Protein AF-A0A959FET0-F1 (afdb_monomer)

Structure (mmCIF, N/CA/C/O backbone):
data_AF-A0A959FET0-F1
#
_entry.id   AF-A0A959FET0-F1
#
loop_
_atom_site.group_PDB
_atom_site.id
_atom_site.type_symbol
_atom_site.label_atom_id
_atom_site.label_alt_id
_atom_site.label_comp_id
_atom_site.label_asym_id
_atom_site.label_entity_id
_atom_site.label_seq_id
_atom_site.pdbx_PDB_ins_code
_atom_site.Cartn_x
_atom_site.Cartn_y
_atom_site.Cartn_z
_atom_site.occupancy
_atom_site.B_iso_or_equiv
_atom_site.auth_seq_id
_atom_site.auth_comp_id
_atom_site.auth_asym_id
_atom_site.auth_atom_id
_atom_site.pdbx_PDB_model_num
ATOM 1 N N . MET A 1 1 ? 7.894 -8.641 -2.025 1.00 94.38 1 MET A N 1
ATOM 2 C CA . MET A 1 1 ? 7.041 -9.633 -2.735 1.00 94.38 1 MET A CA 1
ATOM 3 C C . MET A 1 1 ? 6.932 -9.256 -4.213 1.00 94.38 1 MET A C 1
ATOM 5 O O . MET A 1 1 ? 7.231 -8.110 -4.541 1.00 94.38 1 MET A O 1
ATOM 9 N N . ASP A 1 2 ? 6.578 -10.193 -5.100 1.00 96.62 2 ASP A N 1
ATOM 10 C CA . ASP A 1 2 ? 6.260 -9.880 -6.504 1.00 96.62 2 ASP A CA 1
ATOM 11 C C . ASP A 1 2 ? 4.831 -9.317 -6.649 1.00 96.62 2 ASP A C 1
ATOM 13 O O . ASP A 1 2 ? 4.124 -9.135 -5.655 1.00 96.62 2 ASP A O 1
ATOM 17 N N . TYR A 1 3 ? 4.408 -8.993 -7.875 1.00 96.19 3 TYR A N 1
ATOM 18 C CA . TYR A 1 3 ? 3.097 -8.381 -8.109 1.00 96.19 3 TYR A CA 1
ATOM 19 C C . TYR A 1 3 ? 1.914 -9.294 -7.791 1.00 96.19 3 TYR A C 1
ATOM 21 O O . TYR A 1 3 ? 0.937 -8.819 -7.215 1.00 96.19 3 TYR A O 1
ATOM 29 N N . GLU A 1 4 ? 1.990 -10.583 -8.118 1.00 96.38 4 GLU A N 1
ATOM 30 C CA . GLU A 1 4 ? 0.885 -11.509 -7.851 1.00 96.38 4 GLU A CA 1
ATOM 31 C C . GLU A 1 4 ? 0.723 -11.737 -6.347 1.00 96.38 4 GLU A C 1
ATOM 33 O O . GLU A 1 4 ? -0.391 -11.689 -5.824 1.00 96.38 4 GLU A O 1
ATOM 38 N N . ASN A 1 5 ? 1.832 -11.882 -5.621 1.00 97.25 5 ASN A N 1
ATOM 39 C CA . ASN A 1 5 ? 1.802 -11.990 -4.170 1.00 97.25 5 ASN A CA 1
ATOM 40 C C . ASN A 1 5 ? 1.363 -10.682 -3.495 1.00 97.25 5 ASN A C 1
ATOM 42 O O . ASN A 1 5 ? 0.569 -10.731 -2.558 1.00 97.25 5 ASN A O 1
ATOM 46 N N . ALA A 1 6 ? 1.789 -9.514 -3.992 1.00 97.12 6 ALA A N 1
ATOM 47 C CA . ALA A 1 6 ? 1.311 -8.222 -3.489 1.00 97.12 6 ALA A CA 1
ATOM 48 C C . ALA A 1 6 ? -0.181 -8.011 -3.725 1.00 97.12 6 ALA A C 1
ATOM 50 O O . ALA A 1 6 ? -0.880 -7.479 -2.865 1.00 97.12 6 ALA A O 1
ATOM 51 N N . LYS A 1 7 ? -0.683 -8.449 -4.877 1.00 96.88 7 LYS A N 1
ATOM 52 C CA . LYS A 1 7 ? -2.103 -8.389 -5.197 1.00 96.88 7 LYS A CA 1
ATOM 53 C C . LYS A 1 7 ? -2.918 -9.305 -4.284 1.00 96.88 7 LYS A C 1
ATOM 55 O O . LYS A 1 7 ? -3.902 -8.840 -3.722 1.00 96.88 7 LYS A O 1
ATOM 60 N N . ARG A 1 8 ? -2.480 -10.549 -4.069 1.00 97.62 8 ARG A N 1
ATOM 61 C CA . ARG A 1 8 ? -3.113 -11.466 -3.105 1.00 97.62 8 ARG A CA 1
ATOM 62 C C . ARG A 1 8 ? -3.109 -10.889 -1.691 1.00 97.62 8 ARG A C 1
ATOM 64 O O . ARG A 1 8 ? -4.144 -10.873 -1.041 1.00 97.62 8 ARG A O 1
ATOM 71 N N . PHE A 1 9 ? -1.973 -10.344 -1.250 1.00 97.25 9 PHE A N 1
ATOM 72 C CA . PHE A 1 9 ? -1.867 -9.699 0.058 1.00 97.25 9 PHE A CA 1
ATOM 73 C C . PHE A 1 9 ? -2.821 -8.506 0.179 1.00 97.25 9 PHE A C 1
ATOM 75 O O . PHE A 1 9 ? -3.486 -8.353 1.192 1.00 97.25 9 PHE A O 1
ATOM 82 N N . LYS A 1 10 ? -2.963 -7.684 -0.867 1.00 97.56 10 LYS A N 1
ATOM 83 C CA . LYS A 1 10 ? -3.983 -6.627 -0.901 1.00 97.56 10 LYS A CA 1
ATOM 84 C C . LYS A 1 10 ? -5.396 -7.203 -0.754 1.00 97.56 10 LYS A C 1
ATOM 86 O O . LYS A 1 10 ? -6.160 -6.695 0.059 1.00 97.56 10 LYS A O 1
ATOM 91 N N . GLU A 1 11 ? -5.748 -8.203 -1.558 1.00 97.31 11 GLU A N 1
ATOM 92 C CA . GLU A 1 11 ? -7.100 -8.779 -1.619 1.00 97.31 11 GLU A CA 1
ATOM 93 C C . GLU A 1 11 ? -7.520 -9.407 -0.283 1.00 97.31 11 GLU A C 1
ATOM 95 O O . GLU A 1 11 ? -8.643 -9.188 0.171 1.00 97.31 11 GLU A O 1
ATOM 100 N N . ASP A 1 12 ? -6.605 -10.109 0.390 1.00 97.69 12 ASP A N 1
ATOM 101 C CA . ASP A 1 12 ? -6.876 -10.758 1.677 1.00 97.69 12 ASP A CA 1
ATOM 102 C C . ASP A 1 12 ? -7.236 -9.755 2.784 1.00 97.69 12 ASP A C 1
ATOM 104 O O . ASP A 1 12 ? -7.989 -10.098 3.693 1.00 97.69 12 ASP A O 1
ATOM 108 N N . PHE A 1 13 ? -6.752 -8.512 2.690 1.00 97.69 13 PHE A N 1
ATOM 109 C CA . PHE A 1 13 ? -6.981 -7.453 3.680 1.00 97.69 13 PHE A CA 1
ATOM 110 C C . PHE A 1 13 ? -7.844 -6.296 3.159 1.00 97.69 13 PHE A C 1
ATOM 112 O O . PHE A 1 13 ? -7.982 -5.270 3.826 1.00 97.69 13 PHE A O 1
ATOM 119 N N . GLU A 1 14 ? -8.477 -6.448 1.994 1.00 96.88 14 GLU A N 1
ATOM 120 C CA . GLU A 1 14 ? -9.320 -5.408 1.386 1.00 96.88 14 GLU A CA 1
ATOM 121 C C . GLU A 1 14 ? -10.567 -5.091 2.231 1.00 96.88 14 GLU A C 1
ATOM 123 O O . GLU A 1 14 ? -11.125 -4.000 2.139 1.00 96.88 14 GLU A O 1
ATOM 128 N N . TYR A 1 15 ? -10.953 -6.001 3.132 1.00 97.06 15 TYR A N 1
ATOM 129 C CA . TYR A 1 15 ? -12.023 -5.784 4.109 1.00 97.06 15 TYR A CA 1
ATOM 130 C C . TYR A 1 15 ? -11.734 -4.658 5.118 1.00 97.06 15 TYR A C 1
ATOM 132 O O . TYR A 1 15 ? -12.663 -4.224 5.791 1.00 97.06 15 TYR A O 1
ATOM 140 N N . LEU A 1 16 ? -10.483 -4.190 5.231 1.00 97.19 16 LEU A N 1
ATOM 141 C CA . LEU A 1 16 ? -10.098 -3.065 6.096 1.00 97.19 16 LEU A CA 1
ATOM 142 C C . LEU A 1 16 ? -10.503 -1.699 5.530 1.00 97.19 16 LEU A C 1
ATOM 144 O O . LEU A 1 16 ? -10.411 -0.691 6.228 1.00 97.19 16 LEU A O 1
ATOM 148 N N . VAL A 1 17 ? -10.907 -1.622 4.259 1.00 97.38 17 VAL A N 1
ATOM 149 C CA . VAL A 1 17 ? -11.384 -0.364 3.675 1.00 97.38 17 VAL A CA 1
ATOM 150 C C . VAL A 1 17 ? -12.645 0.094 4.413 1.00 97.38 17 VAL A C 1
ATOM 152 O O . VAL A 1 17 ? -13.632 -0.634 4.502 1.00 97.38 17 VAL A O 1
ATOM 155 N N . GLY A 1 18 ? -12.611 1.325 4.920 1.00 96.50 18 GLY A N 1
ATOM 156 C CA . GLY A 1 18 ? -13.638 1.912 5.779 1.00 96.50 18 GLY A CA 1
ATOM 157 C C . GLY A 1 18 ? -13.298 1.892 7.273 1.00 96.50 18 GLY A C 1
ATOM 158 O O . GLY A 1 18 ? -13.931 2.635 8.025 1.00 96.50 18 GLY A O 1
ATOM 159 N N . ASP A 1 19 ? -12.294 1.121 7.700 1.00 96.12 19 ASP A N 1
ATOM 160 C CA . ASP A 1 19 ? -11.837 1.115 9.091 1.00 96.12 19 ASP A CA 1
ATOM 161 C C . ASP A 1 19 ? -11.003 2.362 9.424 1.00 96.12 19 ASP A C 1
ATOM 163 O O . ASP A 1 19 ? -10.388 3.002 8.563 1.00 96.12 19 ASP A O 1
ATOM 167 N N . GLU A 1 20 ? -10.962 2.704 10.713 1.00 94.38 20 GLU A N 1
ATOM 168 C CA . GLU A 1 20 ? -10.167 3.816 11.225 1.00 94.38 20 GLU A CA 1
ATOM 169 C C . GLU A 1 20 ? -8.759 3.354 11.625 1.00 94.38 20 GLU A C 1
ATOM 171 O O . GLU A 1 20 ? -8.577 2.429 12.418 1.00 94.38 20 GLU A O 1
ATOM 176 N N . TYR A 1 21 ? -7.744 4.071 11.147 1.00 94.06 21 TYR A N 1
ATOM 177 C CA . TYR A 1 21 ? -6.359 3.919 11.569 1.00 94.06 21 TYR A CA 1
ATOM 178 C C . TYR A 1 21 ? -5.778 5.283 11.945 1.00 94.06 21 TYR A C 1
ATOM 180 O O . TYR A 1 21 ? -5.641 6.180 11.115 1.00 94.06 21 TYR A O 1
ATOM 188 N N . LYS A 1 22 ? -5.411 5.443 13.226 1.00 91.56 22 LYS A N 1
ATOM 189 C CA . LYS A 1 22 ? -4.829 6.682 13.783 1.00 91.56 22 LYS A CA 1
ATOM 190 C C . LYS A 1 22 ? -5.668 7.947 13.511 1.00 91.56 22 LYS A C 1
ATOM 192 O O . LYS A 1 22 ? -5.103 9.015 13.279 1.00 91.56 22 LYS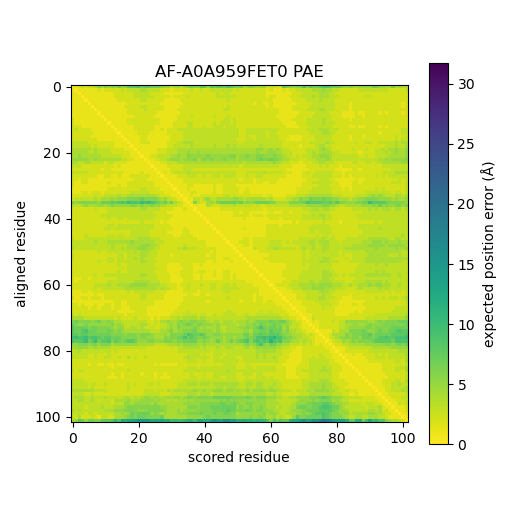 A O 1
ATOM 197 N N . GLY A 1 23 ? -6.998 7.849 13.572 1.00 92.31 23 GLY A N 1
ATOM 198 C CA . GLY A 1 23 ? -7.894 8.990 13.356 1.00 92.31 23 GLY A CA 1
ATOM 199 C C . GLY A 1 23 ? -8.141 9.354 11.889 1.00 92.31 23 GLY A C 1
ATOM 200 O O . GLY A 1 23 ? -8.708 10.415 11.632 1.00 92.31 23 GLY A O 1
ATOM 201 N N . ALA A 1 24 ? -7.709 8.516 10.944 1.00 94.50 24 ALA A N 1
ATOM 202 C CA . ALA A 1 24 ? -7.994 8.645 9.518 1.00 94.50 24 ALA A CA 1
ATOM 203 C C . ALA A 1 24 ? -8.670 7.371 8.996 1.00 94.50 24 ALA A C 1
ATOM 205 O O . ALA A 1 24 ? -8.460 6.289 9.549 1.00 94.50 24 ALA A O 1
ATOM 206 N N . ILE A 1 25 ? -9.469 7.495 7.939 1.00 96.31 25 ILE A N 1
ATOM 207 C CA . ILE A 1 25 ? -10.169 6.353 7.344 1.00 96.31 25 ILE A CA 1
ATOM 208 C C . ILE A 1 25 ? -9.283 5.715 6.282 1.00 96.31 25 ILE A C 1
ATOM 210 O O . ILE A 1 25 ? -8.736 6.414 5.429 1.00 96.31 25 ILE A O 1
ATOM 214 N N . ILE A 1 26 ? -9.158 4.389 6.321 1.00 97.44 26 ILE A N 1
ATOM 215 C CA . ILE A 1 26 ? -8.547 3.613 5.241 1.00 97.44 26 ILE A CA 1
ATOM 216 C C . ILE A 1 26 ? -9.495 3.663 4.041 1.00 97.44 26 ILE A C 1
ATOM 218 O O . ILE A 1 26 ? -10.553 3.040 4.058 1.00 97.44 26 ILE A O 1
ATOM 222 N N . GLU A 1 27 ? -9.137 4.410 2.999 1.00 96.12 27 GLU A N 1
ATOM 223 C CA . GLU A 1 27 ? -9.977 4.553 1.800 1.00 96.12 27 GLU A CA 1
ATOM 224 C C . GLU A 1 27 ? -9.598 3.553 0.700 1.00 96.12 27 GLU A C 1
ATOM 226 O O . GLU A 1 27 ? -10.431 3.214 -0.137 1.00 96.12 27 GLU A O 1
ATOM 231 N N . GLU A 1 28 ? -8.353 3.069 0.683 1.00 96.25 28 GLU A N 1
ATOM 232 C CA . GLU A 1 28 ? -7.869 2.144 -0.345 1.00 96.25 28 GLU A CA 1
ATOM 233 C C . GLU A 1 28 ? -6.626 1.382 0.138 1.00 96.25 28 GLU A C 1
ATOM 235 O O . GLU A 1 28 ? -5.832 1.911 0.912 1.00 96.25 28 GLU A O 1
ATOM 240 N N . LEU A 1 29 ? -6.422 0.155 -0.345 1.00 97.94 29 LEU A N 1
ATOM 241 C CA . LEU A 1 29 ? -5.137 -0.546 -0.257 1.00 97.94 29 LEU A CA 1
ATOM 242 C C . LEU A 1 29 ? -4.486 -0.535 -1.641 1.00 97.94 29 LEU A C 1
ATOM 244 O O . LEU A 1 29 ? -5.123 -0.902 -2.628 1.00 97.94 29 LEU A O 1
ATOM 248 N N . ILE A 1 30 ? -3.211 -0.165 -1.722 1.00 97.44 30 ILE A N 1
ATOM 249 C CA . ILE A 1 30 ? -2.480 -0.031 -2.983 1.00 97.44 30 ILE A CA 1
ATOM 250 C C . ILE A 1 30 ? -1.187 -0.840 -2.977 1.00 97.44 30 ILE A C 1
ATOM 252 O O . ILE A 1 30 ? -0.497 -0.947 -1.964 1.00 97.44 30 ILE A O 1
ATOM 256 N N . VAL A 1 31 ? -0.844 -1.393 -4.140 1.00 97.94 31 VAL A N 1
ATOM 257 C CA . VAL A 1 31 ? 0.452 -2.038 -4.367 1.00 97.94 31 VAL A CA 1
ATOM 258 C C . VAL A 1 31 ? 1.455 -0.975 -4.794 1.00 97.94 31 VAL A C 1
ATOM 260 O O . VAL A 1 31 ? 1.201 -0.234 -5.745 1.00 97.94 31 VAL A O 1
ATOM 263 N N . VAL A 1 32 ? 2.599 -0.918 -4.115 1.00 97.62 32 VAL A N 1
ATOM 264 C CA . VAL A 1 32 ? 3.644 0.090 -4.341 1.00 97.62 32 VAL A CA 1
ATOM 265 C C . VAL A 1 32 ? 5.034 -0.551 -4.366 1.00 97.62 32 VAL A C 1
ATOM 267 O O . VAL A 1 32 ? 5.220 -1.634 -3.805 1.00 97.62 32 VAL A O 1
ATOM 270 N N . PRO A 1 33 ? 6.044 0.096 -4.972 1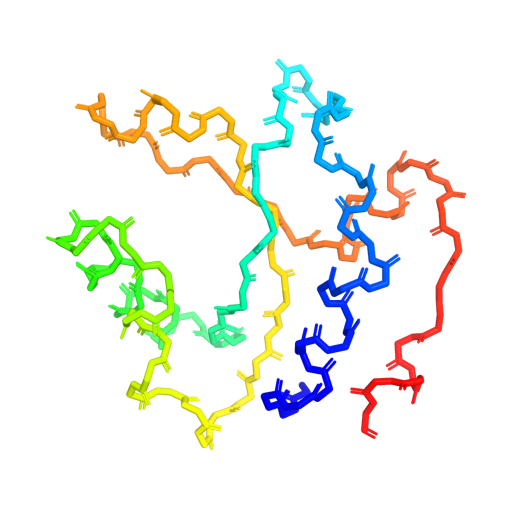.00 97.81 33 PRO A N 1
ATOM 271 C CA . PRO A 1 33 ? 7.428 -0.349 -4.851 1.00 97.81 33 PRO A CA 1
ATOM 272 C C . PRO A 1 33 ? 7.918 -0.255 -3.402 1.00 97.81 33 PRO A C 1
ATOM 274 O O . PRO A 1 33 ? 7.696 0.752 -2.733 1.00 97.81 33 PRO A O 1
ATOM 277 N N . ALA A 1 34 ? 8.631 -1.274 -2.924 1.00 95.50 34 ALA A N 1
ATOM 278 C CA . ALA A 1 34 ? 9.106 -1.337 -1.539 1.00 95.50 34 ALA A CA 1
ATOM 279 C C . ALA A 1 34 ? 10.314 -0.420 -1.258 1.00 95.50 34 ALA A C 1
ATOM 281 O O . ALA A 1 34 ? 10.602 -0.087 -0.107 1.00 95.50 34 ALA A O 1
ATOM 282 N N . HIS A 1 35 ? 11.053 -0.014 -2.295 1.00 93.69 35 HIS A N 1
ATOM 283 C CA . HIS A 1 35 ? 12.260 0.801 -2.155 1.00 93.69 35 HIS A CA 1
ATOM 284 C C . HIS A 1 35 ? 11.976 2.294 -2.332 1.00 93.69 35 HIS A C 1
ATOM 286 O O . HIS A 1 35 ? 11.312 2.701 -3.281 1.00 93.69 35 HIS A O 1
ATOM 292 N N . GLY A 1 36 ? 12.568 3.131 -1.473 1.00 90.50 36 GLY A N 1
ATOM 293 C CA . GLY A 1 36 ? 12.248 4.561 -1.389 1.00 90.50 36 GLY A CA 1
ATOM 294 C C . GLY A 1 36 ? 12.412 5.366 -2.687 1.00 90.50 36 GLY A C 1
ATOM 295 O O . GLY A 1 36 ? 11.632 6.281 -2.931 1.00 90.50 36 GLY A O 1
ATOM 296 N N . THR A 1 37 ? 13.386 5.049 -3.548 1.00 95.00 37 THR A N 1
ATOM 297 C CA . THR A 1 37 ? 13.540 5.748 -4.841 1.00 95.00 37 THR A CA 1
ATOM 298 C C . THR A 1 37 ? 12.415 5.413 -5.813 1.00 95.00 37 THR A C 1
ATOM 300 O O . THR A 1 37 ? 11.841 6.320 -6.408 1.00 95.00 37 THR A O 1
ATOM 303 N N . ASP A 1 38 ? 12.075 4.131 -5.932 1.00 96.88 38 ASP A N 1
ATOM 304 C CA . ASP A 1 38 ? 11.011 3.657 -6.819 1.00 96.88 38 ASP A CA 1
ATOM 305 C C . ASP A 1 38 ? 9.640 4.090 -6.288 1.00 96.88 38 ASP A C 1
ATOM 307 O O . ASP A 1 38 ? 8.789 4.528 -7.056 1.00 96.88 38 ASP A O 1
ATOM 311 N N . PHE A 1 39 ? 9.460 4.072 -4.965 1.00 96.19 39 PHE A N 1
ATOM 312 C CA . PHE A 1 39 ? 8.272 4.588 -4.293 1.00 96.19 39 PHE A CA 1
ATOM 313 C C . PHE A 1 39 ? 8.041 6.073 -4.598 1.00 96.19 39 PHE A C 1
ATOM 315 O O . PHE A 1 39 ? 6.939 6.472 -4.964 1.00 96.19 39 PHE A O 1
ATOM 322 N N . ASN A 1 40 ? 9.084 6.905 -4.520 1.00 95.31 40 ASN A N 1
ATOM 323 C CA . ASN A 1 40 ? 8.961 8.330 -4.829 1.00 95.31 40 ASN A CA 1
ATOM 324 C C . ASN A 1 40 ? 8.557 8.578 -6.291 1.00 95.31 40 ASN A C 1
ATOM 326 O O . ASN A 1 40 ? 7.782 9.493 -6.569 1.00 95.31 40 ASN A O 1
ATOM 330 N N . GLU A 1 41 ? 9.071 7.784 -7.233 1.00 96.81 41 GLU A N 1
ATOM 331 C CA . GLU A 1 41 ? 8.653 7.867 -8.637 1.00 96.81 41 GLU A CA 1
ATOM 332 C C . GLU A 1 41 ? 7.221 7.358 -8.838 1.00 96.81 41 GLU A C 1
ATOM 334 O O . GLU A 1 41 ? 6.445 7.996 -9.551 1.00 96.81 41 GLU A O 1
ATOM 339 N N . PHE A 1 42 ? 6.832 6.278 -8.154 1.00 97.44 42 PHE A N 1
ATOM 340 C CA . PHE A 1 42 ? 5.448 5.811 -8.109 1.00 97.44 42 PHE A CA 1
ATOM 341 C C . PHE A 1 42 ? 4.503 6.923 -7.636 1.00 97.44 42 PHE A C 1
ATOM 343 O O . PHE A 1 42 ? 3.540 7.225 -8.337 1.00 97.44 42 PHE A O 1
ATOM 350 N N . VAL A 1 43 ? 4.808 7.599 -6.520 1.00 94.62 43 VAL A N 1
ATOM 351 C CA . VAL A 1 43 ? 3.979 8.691 -5.980 1.00 94.62 43 VAL A CA 1
ATOM 352 C C . VAL A 1 43 ? 3.833 9.829 -6.992 1.00 94.62 43 VAL A C 1
ATOM 354 O O . VAL A 1 43 ? 2.733 10.337 -7.183 1.00 94.62 43 VAL A O 1
ATOM 357 N N . LYS A 1 44 ? 4.898 10.209 -7.711 1.00 94.75 44 LYS A N 1
ATOM 358 C CA . LYS A 1 44 ? 4.805 11.242 -8.763 1.00 94.75 44 LYS A CA 1
ATOM 359 C C . LYS A 1 44 ? 3.867 10.842 -9.899 1.00 94.75 44 LYS A C 1
ATOM 361 O O . LYS A 1 44 ? 3.147 11.693 -10.418 1.00 94.75 44 LYS A O 1
ATOM 366 N N . ILE A 1 45 ? 3.905 9.578 -10.323 1.00 96.06 45 ILE A N 1
ATOM 367 C CA . ILE A 1 45 ? 3.013 9.081 -11.375 1.00 96.06 45 ILE A CA 1
ATOM 368 C C . ILE A 1 45 ? 1.583 9.031 -10.842 1.00 96.06 45 ILE A C 1
ATOM 370 O O . ILE A 1 45 ? 0.693 9.563 -11.497 1.00 96.06 45 ILE A O 1
ATOM 374 N N . PHE A 1 46 ? 1.392 8.484 -9.641 1.00 94.62 46 PHE A N 1
ATOM 375 C CA . PHE A 1 46 ? 0.100 8.379 -8.976 1.00 94.62 46 PHE A CA 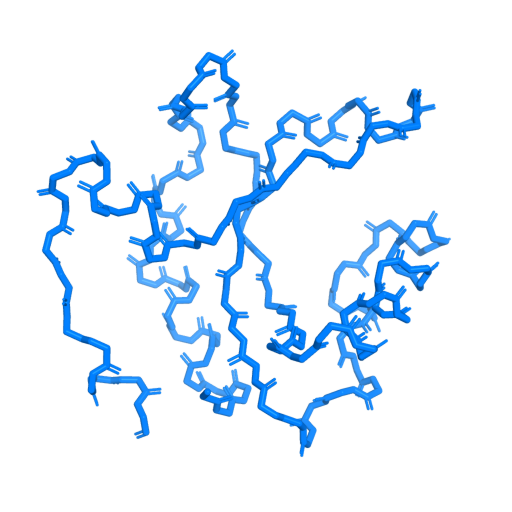1
ATOM 376 C C . PHE A 1 46 ? -0.570 9.743 -8.789 1.00 94.62 46 PHE A C 1
ATOM 378 O O . PHE A 1 46 ? -1.713 9.903 -9.189 1.00 94.62 46 PHE A O 1
ATOM 385 N N . LEU A 1 47 ? 0.140 10.762 -8.300 1.00 91.19 47 LEU A N 1
ATOM 386 C CA . LEU A 1 47 ? -0.407 12.119 -8.154 1.00 91.19 47 LEU A CA 1
ATOM 387 C C . LEU A 1 47 ? -0.776 12.780 -9.493 1.00 91.19 47 LEU A C 1
ATOM 389 O O . LEU A 1 47 ? -1.511 13.759 -9.512 1.00 91.19 47 LEU A O 1
ATOM 393 N N . ARG A 1 48 ? -0.248 12.285 -10.618 1.00 91.88 48 ARG A N 1
ATOM 394 C CA . ARG A 1 48 ? -0.584 12.780 -11.960 1.00 91.88 48 ARG A CA 1
ATOM 395 C C . ARG A 1 48 ? -1.742 12.010 -12.594 1.00 91.88 48 ARG A C 1
ATOM 397 O O . ARG A 1 48 ? -2.452 12.576 -13.418 1.00 91.88 48 ARG A O 1
ATOM 404 N N . THR A 1 49 ? -1.857 10.715 -12.312 1.00 93.06 49 THR A N 1
ATOM 405 C CA . THR A 1 49 ? -2.854 9.828 -12.931 1.00 93.06 49 THR A CA 1
ATOM 406 C C . THR A 1 49 ? -4.069 9.587 -12.049 1.00 93.06 49 THR A C 1
ATOM 408 O O . THR A 1 49 ? -5.078 9.131 -12.570 1.00 93.06 49 THR A O 1
ATOM 411 N N . GLU A 1 50 ? -3.949 9.837 -10.743 1.00 90.12 50 GLU A N 1
ATOM 412 C CA . GLU A 1 50 ? -4.911 9.490 -9.683 1.00 90.12 50 GLU A CA 1
ATOM 413 C C . GLU A 1 50 ? -5.312 8.004 -9.678 1.00 90.12 50 GLU A C 1
ATOM 415 O O . GLU A 1 50 ? -6.304 7.596 -9.076 1.00 90.12 50 GLU A O 1
ATOM 420 N N . ASP A 1 51 ? -4.495 7.174 -10.328 1.00 92.81 51 ASP A N 1
ATOM 421 C CA . ASP A 1 51 ? -4.747 5.759 -10.562 1.00 92.81 51 ASP A CA 1
ATOM 422 C C . ASP A 1 51 ? -3.502 4.949 -10.156 1.00 92.81 51 ASP A C 1
ATOM 424 O O . ASP A 1 51 ? -2.464 5.036 -10.834 1.00 92.81 51 ASP A O 1
ATOM 428 N N . PRO A 1 52 ? -3.574 4.172 -9.058 1.00 93.50 52 PRO A N 1
ATOM 429 C CA . PRO A 1 52 ? -2.449 3.379 -8.579 1.00 93.50 52 PRO A CA 1
ATOM 430 C C . PRO A 1 52 ? -2.155 2.181 -9.494 1.00 93.50 52 PRO A C 1
ATOM 432 O O . PRO A 1 52 ? -1.001 1.755 -9.585 1.00 93.50 52 PRO A O 1
ATOM 435 N N . HIS A 1 53 ? -3.150 1.672 -10.232 1.00 94.94 53 HIS A N 1
ATOM 436 C CA . HIS A 1 53 ? -2.960 0.593 -11.202 1.00 94.94 53 HIS A CA 1
ATOM 437 C C . HIS A 1 53 ? -2.141 1.058 -12.399 1.00 94.94 53 HIS A C 1
ATOM 439 O O . HIS A 1 53 ? -1.333 0.293 -12.914 1.00 94.94 53 HIS A O 1
ATOM 445 N N . VAL A 1 54 ? -2.298 2.314 -12.820 1.00 96.56 54 VAL A N 1
ATOM 446 C CA . VAL A 1 54 ? -1.436 2.911 -13.851 1.00 96.56 54 VAL A CA 1
ATOM 447 C C . VAL A 1 54 ? -0.045 3.205 -13.290 1.00 96.56 54 VAL A C 1
ATOM 449 O O . VAL A 1 54 ? 0.959 2.944 -13.958 1.00 96.56 54 VAL A O 1
ATOM 452 N N . ALA A 1 55 ? 0.034 3.721 -12.062 1.00 97.12 55 ALA A N 1
ATOM 453 C CA . ALA A 1 55 ? 1.294 4.127 -11.449 1.00 97.12 55 ALA A CA 1
ATOM 454 C C . ALA A 1 55 ? 2.251 2.960 -11.158 1.00 97.12 55 ALA A C 1
ATOM 456 O O . ALA A 1 55 ? 3.465 3.153 -11.214 1.00 97.12 55 ALA A O 1
ATOM 457 N N . ILE A 1 56 ? 1.734 1.753 -10.900 1.00 97.62 56 ILE A N 1
ATOM 458 C CA . ILE A 1 56 ? 2.557 0.578 -10.576 1.00 97.62 56 ILE A CA 1
ATOM 459 C C . ILE A 1 56 ? 3.181 -0.109 -11.802 1.00 97.62 56 ILE A C 1
ATOM 461 O O . ILE A 1 56 ? 4.192 -0.797 -11.662 1.00 97.62 56 ILE A O 1
ATOM 465 N N . ILE A 1 57 ? 2.637 0.097 -13.012 1.00 97.50 57 ILE A N 1
ATOM 466 C CA . ILE A 1 57 ? 3.061 -0.595 -14.250 1.00 97.50 57 ILE A CA 1
ATOM 467 C C . ILE A 1 57 ? 4.585 -0.560 -14.486 1.00 97.50 57 ILE A C 1
ATOM 469 O O . ILE A 1 57 ? 5.151 -1.605 -14.814 1.00 97.50 57 ILE A O 1
ATOM 473 N N . PRO A 1 58 ? 5.295 0.575 -14.308 1.00 97.81 58 PRO A N 1
ATOM 474 C CA . PRO A 1 58 ? 6.741 0.630 -14.539 1.00 97.81 58 PRO A CA 1
ATOM 475 C C . PRO A 1 58 ? 7.575 -0.201 -13.553 1.00 97.81 58 PRO A C 1
ATOM 477 O O . PRO A 1 58 ? 8.767 -0.397 -13.788 1.00 97.81 58 PRO A O 1
ATOM 480 N N . PHE A 1 59 ? 6.972 -0.665 -12.455 1.00 97.88 59 PHE A N 1
ATOM 481 C CA . PHE A 1 59 ? 7.659 -1.281 -11.321 1.00 97.88 59 PHE A CA 1
ATOM 482 C C . PHE A 1 59 ? 7.261 -2.741 -11.085 1.00 97.88 59 PHE A C 1
ATOM 484 O O . PHE A 1 59 ? 7.698 -3.329 -10.104 1.00 97.88 59 PHE A O 1
ATOM 491 N N . LEU A 1 60 ? 6.479 -3.360 -11.975 1.00 96.44 60 LEU A N 1
ATOM 492 C CA . LEU A 1 60 ? 6.001 -4.743 -11.805 1.00 96.44 60 LEU A CA 1
ATOM 493 C C . LEU A 1 60 ? 7.127 -5.785 -11.663 1.00 96.44 60 LEU A C 1
ATOM 495 O O . LEU A 1 60 ? 6.895 -6.877 -11.157 1.00 96.44 60 LEU A O 1
ATOM 499 N N . ASN A 1 61 ? 8.344 -5.460 -12.107 1.00 95.69 61 ASN A N 1
ATOM 500 C CA . ASN A 1 61 ? 9.542 -6.294 -11.970 1.00 95.69 61 ASN A CA 1
ATOM 501 C C . ASN A 1 61 ? 10.411 -5.949 -10.744 1.00 95.69 61 ASN A C 1
ATOM 503 O O . ASN A 1 61 ? 11.552 -6.409 -10.653 1.00 95.69 61 ASN A O 1
ATOM 507 N N . ARG A 1 62 ? 9.926 -5.085 -9.850 1.00 96.69 62 ARG A N 1
ATOM 508 C CA . ARG A 1 62 ? 10.603 -4.679 -8.616 1.00 96.69 62 ARG A CA 1
ATOM 509 C C . ARG A 1 62 ? 10.038 -5.436 -7.426 1.00 96.69 62 ARG A C 1
ATOM 511 O O . ARG A 1 62 ? 9.018 -6.108 -7.523 1.00 96.69 62 ARG A O 1
ATOM 518 N N . GLU A 1 63 ? 10.714 -5.304 -6.291 1.00 96.38 63 GLU A N 1
ATOM 519 C CA . GLU A 1 63 ? 10.125 -5.707 -5.025 1.00 96.38 63 GLU A CA 1
ATOM 520 C C . GLU A 1 63 ? 8.983 -4.750 -4.671 1.00 96.38 63 GLU A C 1
ATOM 522 O O . GLU A 1 63 ? 9.164 -3.530 -4.623 1.00 96.38 63 GLU A O 1
ATOM 527 N N . LEU A 1 64 ? 7.808 -5.320 -4.436 1.00 97.12 64 LEU A N 1
ATOM 528 C CA . LEU A 1 64 ? 6.588 -4.600 -4.114 1.00 97.12 64 LEU A CA 1
ATOM 529 C C . LEU A 1 64 ? 6.164 -4.867 -2.670 1.00 97.12 64 LEU A C 1
ATOM 531 O O . LEU A 1 64 ? 6.615 -5.823 -2.033 1.00 97.12 64 LEU A O 1
ATOM 535 N N . THR A 1 65 ? 5.291 -4.000 -2.174 1.00 96.50 65 THR A N 1
ATOM 536 C CA . THR A 1 65 ? 4.605 -4.096 -0.884 1.00 96.50 65 THR A CA 1
ATOM 537 C C . THR A 1 65 ? 3.194 -3.517 -1.011 1.00 96.50 65 THR A C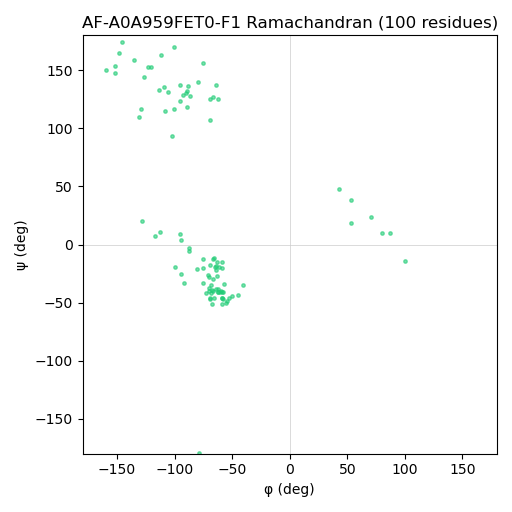 1
ATOM 539 O O . THR A 1 65 ? 2.832 -2.974 -2.058 1.00 96.50 65 THR A O 1
ATOM 542 N N . VAL A 1 66 ? 2.399 -3.631 0.051 1.00 97.44 66 VAL A N 1
ATOM 543 C CA . VAL A 1 66 ? 1.052 -3.061 0.132 1.00 97.44 66 VAL A CA 1
ATOM 544 C C . VAL A 1 66 ? 1.019 -1.960 1.183 1.00 97.44 66 VAL A C 1
ATOM 546 O O . VAL A 1 66 ? 1.489 -2.126 2.314 1.00 97.44 66 VAL A O 1
ATOM 549 N N . GLU A 1 67 ? 0.436 -0.832 0.804 1.00 97.12 67 GLU A N 1
ATOM 550 C CA . GLU A 1 67 ? 0.169 0.291 1.691 1.00 97.12 67 GLU A CA 1
ATOM 551 C C . GLU A 1 67 ? -1.322 0.606 1.739 1.00 97.12 67 GLU A C 1
ATOM 553 O O . GLU A 1 67 ? -2.057 0.353 0.788 1.00 97.12 67 GLU A O 1
ATOM 558 N N . VAL A 1 68 ? -1.765 1.171 2.857 1.00 97.19 68 VAL A N 1
ATOM 559 C CA . VAL A 1 68 ? -3.083 1.788 2.982 1.00 97.19 68 VAL A CA 1
ATOM 560 C C . VAL A 1 68 ? -2.985 3.251 2.569 1.00 97.19 68 VAL A C 1
ATOM 562 O O . VAL A 1 68 ? -2.051 3.942 2.978 1.00 97.19 68 VAL A O 1
ATOM 565 N N . LEU A 1 69 ? -3.952 3.732 1.796 1.00 96.19 69 LEU A N 1
ATOM 566 C CA . LEU A 1 69 ? -4.221 5.150 1.603 1.00 96.19 69 LEU A CA 1
ATOM 567 C C . LEU A 1 69 ? -5.262 5.596 2.617 1.00 96.19 69 LEU A C 1
ATOM 569 O O . LEU A 1 69 ? -6.325 4.990 2.754 1.00 96.19 69 LEU A O 1
ATOM 573 N N . LEU A 1 70 ? -4.937 6.672 3.319 1.00 96.12 70 LEU A N 1
ATOM 574 C CA . LEU A 1 70 ? -5.768 7.252 4.358 1.00 96.12 70 LEU A CA 1
ATOM 575 C C . LEU A 1 70 ? -6.334 8.570 3.854 1.00 96.12 70 LEU A C 1
ATOM 577 O O . LEU A 1 70 ? -5.582 9.365 3.293 1.00 96.12 70 LEU A O 1
ATOM 581 N N . ASP A 1 71 ? -7.622 8.824 4.078 1.00 93.06 71 ASP A N 1
ATOM 582 C CA . ASP A 1 71 ? -8.276 10.081 3.691 1.00 93.06 71 ASP A CA 1
ATOM 583 C C . ASP A 1 71 ? -7.850 10.562 2.277 1.00 93.06 71 ASP A C 1
ATOM 585 O O . ASP A 1 71 ? -7.458 11.718 2.093 1.00 93.06 71 ASP A O 1
ATOM 589 N N . LYS A 1 72 ? -7.874 9.661 1.282 1.00 89.94 72 LYS A N 1
ATOM 590 C CA . LYS A 1 72 ? -7.595 9.886 -0.148 1.00 89.94 72 LYS A CA 1
ATOM 591 C C . LYS A 1 72 ? -8.186 11.197 -0.683 1.00 89.94 72 LYS A C 1
ATOM 593 O O . LYS A 1 72 ? -7.537 11.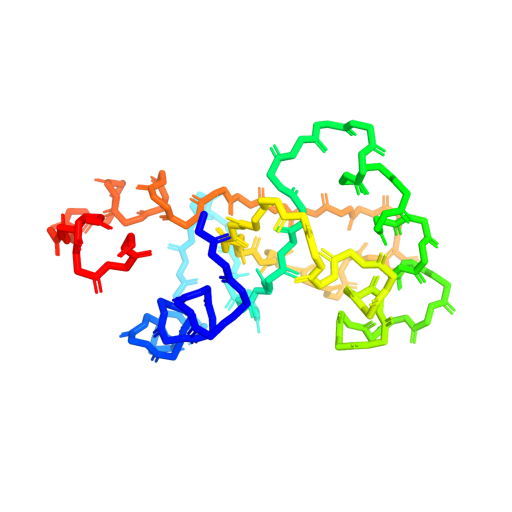870 -1.477 1.00 89.94 72 LYS A O 1
ATOM 598 N N . HIS A 1 73 ? -9.356 11.623 -0.208 1.00 87.19 73 HIS A N 1
ATOM 599 C CA . HIS A 1 73 ? -9.954 12.925 -0.551 1.00 87.19 73 HIS A CA 1
ATOM 600 C C . HIS A 1 73 ? -9.090 14.161 -0.194 1.00 87.19 73 HIS A C 1
ATOM 602 O O . HIS A 1 73 ? -9.362 15.265 -0.666 1.00 87.19 73 HIS A O 1
ATOM 608 N N . LYS A 1 74 ? -8.052 14.020 0.641 1.00 87.88 74 LYS A N 1
ATOM 609 C CA . LYS A 1 74 ? -7.094 15.087 0.987 1.00 87.88 74 LYS A CA 1
ATOM 610 C C . LYS A 1 74 ? -5.912 15.187 0.016 1.00 87.88 74 LYS A C 1
ATOM 612 O O . LYS A 1 74 ? -5.135 16.139 0.125 1.00 87.88 74 LYS A O 1
ATOM 617 N N . ILE A 1 75 ? -5.788 14.275 -0.950 1.00 86.50 75 ILE A N 1
ATOM 618 C CA . ILE A 1 75 ? -4.746 14.334 -1.989 1.00 86.50 75 ILE A CA 1
ATOM 619 C C . ILE A 1 75 ? -4.864 15.621 -2.810 1.00 86.50 75 ILE A C 1
ATOM 621 O O . ILE A 1 75 ? -3.854 16.288 -3.031 1.00 86.50 75 ILE A O 1
ATOM 625 N N . ASP A 1 76 ? -6.086 16.049 -3.134 1.00 82.62 76 ASP A N 1
ATOM 626 C CA . ASP A 1 76 ? -6.364 17.310 -3.843 1.00 82.62 76 ASP A CA 1
ATOM 627 C C . ASP A 1 76 ? -5.888 18.552 -3.069 1.00 82.62 76 ASP A C 1
ATOM 629 O O . ASP A 1 76 ? -5.694 19.630 -3.632 1.00 82.62 76 ASP A O 1
ATOM 633 N N . GLN A 1 77 ? -5.682 18.407 -1.758 1.00 85.38 77 GLN A N 1
ATOM 634 C CA . GLN A 1 77 ? -5.163 19.442 -0.864 1.00 85.38 77 GLN A CA 1
ATOM 635 C C . GLN A 1 77 ? -3.639 19.339 -0.673 1.00 85.38 77 GLN A C 1
ATOM 637 O O . GLN A 1 77 ? -3.061 20.089 0.112 1.00 85.38 77 GLN A O 1
ATOM 642 N N . GLY A 1 78 ? -2.982 18.418 -1.383 1.00 81.06 78 GLY A N 1
ATOM 643 C CA . GLY A 1 78 ? -1.545 18.170 -1.319 1.00 81.06 78 GLY A CA 1
ATOM 644 C C . GLY A 1 78 ? -1.112 17.189 -0.227 1.00 81.06 78 GLY A C 1
ATOM 645 O O . GLY A 1 78 ? 0.088 17.067 0.021 1.00 81.06 78 GLY A O 1
ATOM 646 N N . TYR A 1 79 ? -2.045 16.492 0.430 1.00 85.62 79 TYR A N 1
ATOM 647 C CA . TYR A 1 79 ? -1.724 15.509 1.465 1.00 85.62 79 TYR A CA 1
ATOM 648 C C . TYR A 1 79 ? -1.801 14.085 0.921 1.00 85.62 79 TYR A C 1
ATOM 650 O O . TYR A 1 79 ? -2.872 13.594 0.584 1.00 85.62 79 TYR A O 1
ATOM 658 N N . PHE A 1 80 ? -0.666 13.392 0.910 1.00 89.88 80 PHE A N 1
ATOM 659 C CA . PHE A 1 80 ? -0.603 11.956 0.659 1.00 89.88 80 PHE A CA 1
ATOM 660 C C . PHE A 1 80 ? -0.411 11.235 1.996 1.00 89.88 80 PHE A C 1
ATOM 662 O O . PHE A 1 80 ? 0.705 11.143 2.508 1.00 89.88 80 PHE A O 1
ATOM 669 N N . LEU A 1 81 ? -1.517 10.809 2.611 1.00 93.12 81 LEU A N 1
ATOM 670 C CA . LEU A 1 81 ? -1.498 10.076 3.874 1.00 93.12 81 LEU A CA 1
ATOM 671 C C . LEU A 1 81 ? -1.542 8.580 3.578 1.00 93.12 81 LEU A C 1
ATOM 673 O O . LEU A 1 81 ? -2.449 8.093 2.906 1.00 93.12 81 LEU A O 1
ATOM 677 N N . HIS A 1 82 ? -0.551 7.857 4.081 1.00 95.00 82 HIS A N 1
ATOM 678 C CA . HIS A 1 82 ? -0.408 6.436 3.818 1.00 95.00 82 HIS A CA 1
ATOM 679 C C . HIS A 1 82 ? 0.224 5.710 5.007 1.00 95.00 82 HIS A C 1
ATOM 681 O O . HIS A 1 82 ? 0.786 6.330 5.918 1.00 95.00 82 HIS A O 1
ATOM 687 N N . GLY A 1 83 ? 0.127 4.385 5.010 1.00 94.69 83 GLY A N 1
ATOM 688 C CA . GLY A 1 83 ? 0.769 3.536 6.005 1.00 94.69 83 GLY A CA 1
ATOM 689 C C . GLY A 1 83 ? 1.080 2.156 5.448 1.00 94.69 83 GLY A C 1
ATOM 690 O O . GLY A 1 83 ? 0.341 1.623 4.631 1.00 94.69 83 GLY A O 1
ATOM 691 N N . GLN A 1 84 ? 2.164 1.540 5.908 1.00 94.88 84 GLN A N 1
ATOM 692 C CA . GLN A 1 84 ? 2.474 0.164 5.526 1.00 94.88 84 GLN A CA 1
ATOM 693 C C . GLN A 1 84 ? 1.430 -0.790 6.104 1.00 94.88 84 GLN A C 1
ATOM 695 O O . GLN A 1 84 ? 1.231 -0.797 7.322 1.00 94.88 84 GLN A O 1
ATOM 700 N N . LEU A 1 85 ? 0.820 -1.628 5.260 1.00 96.50 85 LEU A N 1
ATOM 701 C CA . LEU A 1 85 ? -0.204 -2.581 5.693 1.00 96.50 85 LEU A CA 1
ATOM 702 C C . LEU A 1 85 ? 0.273 -3.459 6.873 1.00 96.50 85 LEU A C 1
ATOM 704 O O . LEU A 1 85 ? -0.428 -3.487 7.881 1.00 96.50 85 LEU A O 1
ATOM 708 N N . PRO A 1 86 ? 1.496 -4.036 6.873 1.00 94.62 86 PRO A N 1
ATOM 709 C CA . PRO A 1 86 ? 2.089 -4.695 8.045 1.00 94.62 86 PRO A CA 1
ATOM 710 C C . PRO A 1 86 ? 1.968 -3.939 9.374 1.00 94.62 86 PRO A C 1
ATOM 712 O O . PRO A 1 86 ? 1.657 -4.522 10.414 1.00 94.62 86 PRO A O 1
ATOM 715 N N . SER A 1 87 ? 2.217 -2.628 9.346 1.00 93.62 87 SER A N 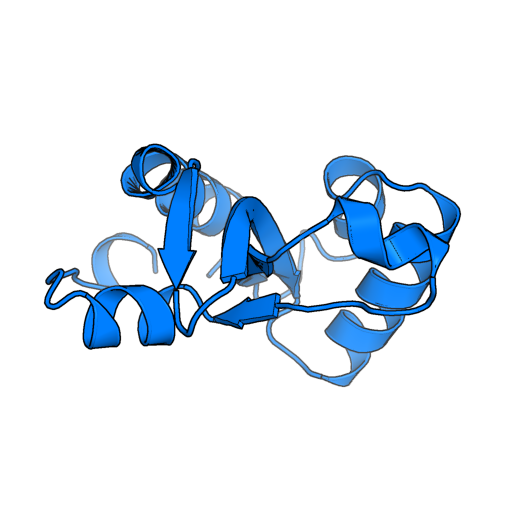1
ATOM 716 C CA . SER A 1 87 ? 2.164 -1.778 10.538 1.00 93.62 87 SER A CA 1
ATOM 717 C C . SER A 1 87 ? 0.726 -1.493 10.968 1.00 93.62 87 SER A C 1
ATOM 719 O O . SER A 1 87 ? 0.455 -1.364 12.161 1.00 93.62 87 SER A O 1
ATOM 721 N N . VAL A 1 88 ? -0.196 -1.396 10.007 1.00 96.25 88 VAL A N 1
ATOM 722 C CA . VAL A 1 88 ? -1.632 -1.242 10.267 1.00 96.25 88 VAL A CA 1
ATOM 723 C C . VAL A 1 88 ? -2.181 -2.512 10.908 1.00 96.25 88 VAL A C 1
ATOM 725 O O . VAL A 1 88 ? -2.735 -2.433 12.000 1.00 96.25 88 VAL A O 1
ATOM 728 N N . LEU A 1 89 ? -1.932 -3.682 10.313 1.00 96.25 89 LEU A N 1
ATOM 729 C CA . LEU A 1 89 ? -2.358 -4.982 10.844 1.00 96.25 89 LEU A CA 1
ATOM 730 C C . LEU A 1 89 ? -1.869 -5.187 12.278 1.00 96.25 89 LEU A C 1
ATOM 732 O O . LEU A 1 89 ? -2.663 -5.467 13.174 1.00 96.25 89 LEU A O 1
ATOM 736 N N . SER A 1 90 ? -0.579 -4.927 12.519 1.00 94.69 90 SER A N 1
ATOM 737 C CA . SER A 1 90 ? 0.005 -5.010 13.859 1.00 94.69 90 SER A CA 1
ATOM 738 C C . SER A 1 90 ? -0.696 -4.088 14.864 1.00 94.69 90 SER A C 1
ATOM 740 O O . SER A 1 90 ? -0.963 -4.497 15.991 1.00 94.69 90 SER A O 1
ATOM 742 N N . SER A 1 91 ? -1.045 -2.862 14.461 1.00 93.44 91 SER A N 1
ATOM 743 C CA . SER A 1 91 ? -1.752 -1.917 15.335 1.00 93.44 91 SER A CA 1
ATOM 744 C C . SER A 1 91 ? -3.206 -2.301 15.623 1.00 93.44 91 SER A C 1
ATOM 746 O O . SER A 1 91 ? -3.724 -1.950 16.680 1.00 93.44 91 SER A O 1
ATOM 748 N N . LEU A 1 92 ? -3.841 -3.026 14.700 1.00 93.44 92 LEU A N 1
ATOM 749 C CA . LEU A 1 92 ? -5.208 -3.527 14.831 1.00 93.44 92 LEU A CA 1
ATOM 750 C C . LEU A 1 92 ? -5.262 -4.890 15.544 1.00 93.44 92 LEU A C 1
ATOM 752 O O . LEU A 1 92 ? -6.347 -5.412 15.783 1.00 93.44 92 LEU A O 1
ATOM 756 N N . GLY A 1 93 ? -4.108 -5.470 15.899 1.00 95.06 93 GLY A N 1
ATOM 757 C CA . GLY A 1 93 ? -4.025 -6.797 16.512 1.00 95.06 93 GLY A CA 1
ATOM 758 C C . GLY A 1 93 ? -4.372 -7.936 15.551 1.00 95.06 93 GLY A C 1
ATOM 759 O O . GLY A 1 93 ? -4.786 -9.002 15.998 1.00 95.06 93 GLY A O 1
ATOM 760 N N . ILE A 1 94 ? -4.232 -7.708 14.243 1.00 95.62 94 ILE A N 1
ATOM 761 C CA . ILE A 1 94 ? -4.492 -8.705 13.205 1.00 95.62 94 ILE A CA 1
ATOM 762 C C . ILE A 1 94 ? -3.197 -9.473 12.946 1.00 95.62 94 ILE A C 1
ATOM 764 O O . ILE A 1 94 ? -2.184 -8.898 12.539 1.00 95.62 94 ILE A O 1
ATOM 768 N N . GLU A 1 95 ? -3.237 -10.778 13.196 1.00 94.06 95 GLU A N 1
ATOM 769 C CA . GLU A 1 95 ? -2.136 -11.688 12.893 1.00 94.06 95 GLU A CA 1
ATOM 7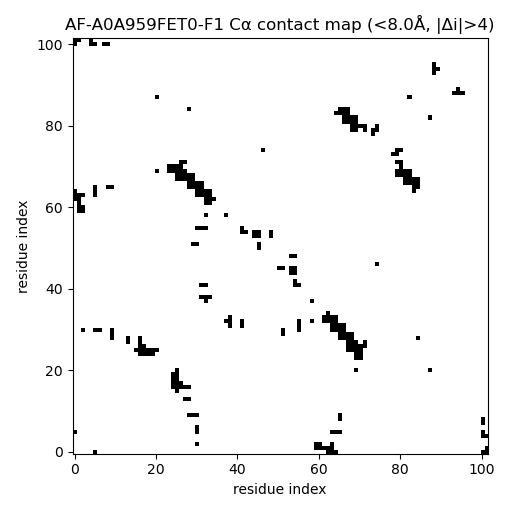70 C C . GLU A 1 95 ? -2.138 -12.057 11.406 1.00 94.06 95 GLU A C 1
ATOM 772 O O . GLU A 1 95 ? -3.188 -12.289 10.808 1.00 94.06 95 GLU A O 1
ATOM 777 N N . TYR A 1 96 ? -0.949 -12.119 10.815 1.00 92.62 96 TYR A N 1
ATOM 778 C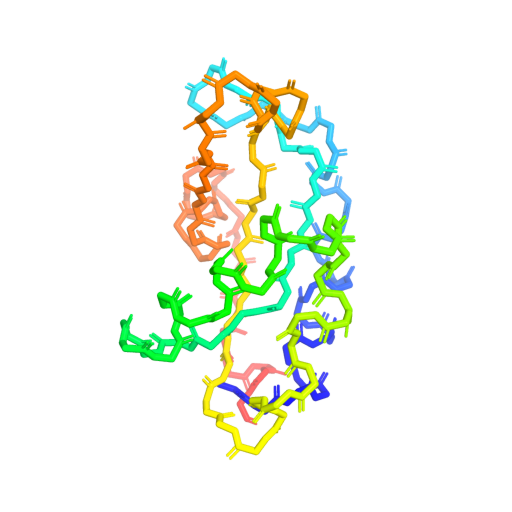 CA . TYR A 1 96 ? -0.724 -12.571 9.446 1.00 92.62 96 TYR A CA 1
ATOM 779 C C . TYR A 1 96 ? 0.686 -13.163 9.342 1.00 92.62 96 TYR A C 1
ATOM 781 O O . TYR A 1 96 ? 1.580 -12.775 10.103 1.00 92.62 96 TYR A O 1
ATOM 789 N N . ASP A 1 97 ? 0.899 -14.075 8.395 1.00 91.38 97 ASP A N 1
ATOM 790 C CA . ASP A 1 97 ? 2.224 -14.596 8.067 1.00 91.38 97 ASP A CA 1
ATOM 791 C C . ASP A 1 97 ? 2.657 -14.050 6.703 1.00 91.38 97 ASP A C 1
ATOM 793 O O . ASP A 1 97 ? 2.061 -14.334 5.669 1.00 91.38 97 ASP A O 1
ATOM 797 N N . ILE A 1 98 ? 3.710 -13.229 6.689 1.00 87.81 98 ILE A N 1
ATOM 798 C CA . ILE A 1 98 ? 4.221 -12.646 5.444 1.00 87.81 98 ILE A CA 1
ATOM 799 C C . ILE A 1 98 ? 4.764 -13.714 4.483 1.00 87.81 98 ILE A C 1
ATOM 801 O O . ILE A 1 98 ? 4.842 -13.460 3.283 1.00 87.81 98 ILE A O 1
ATOM 805 N N . SER A 1 99 ? 5.142 -14.895 4.989 1.00 89.12 99 SER A N 1
ATOM 806 C CA . SER A 1 99 ? 5.662 -15.990 4.168 1.00 89.12 99 SER A CA 1
ATOM 807 C C . SER A 1 99 ? 4.605 -16.622 3.259 1.00 89.12 99 SER A C 1
ATOM 809 O O . SER A 1 99 ? 4.972 -17.191 2.233 1.00 89.12 99 SER A O 1
ATOM 811 N N . ASP A 1 100 ? 3.312 -16.410 3.533 1.00 89.38 100 ASP A N 1
ATOM 812 C CA . ASP A 1 100 ? 2.213 -16.790 2.630 1.00 89.38 100 ASP A CA 1
ATOM 813 C C . ASP A 1 100 ? 2.221 -15.987 1.305 1.00 89.38 100 ASP A C 1
ATOM 815 O O . ASP A 1 100 ? 1.520 -16.337 0.342 1.00 89.38 100 ASP A O 1
ATOM 819 N N . TYR A 1 101 ? 3.042 -14.926 1.247 1.00 88.44 101 TYR A N 1
ATOM 820 C CA . TYR A 1 101 ? 3.146 -13.949 0.159 1.00 88.44 101 TYR A CA 1
ATOM 821 C C . TYR A 1 101 ? 4.591 -13.746 -0.347 1.00 88.44 101 TYR A C 1
ATOM 823 O O . TYR A 1 101 ? 4.895 -12.709 -0.949 1.00 88.44 101 TYR A O 1
ATOM 831 N N . GLN A 1 102 ? 5.505 -14.690 -0.090 1.00 75.75 102 GLN A N 1
ATOM 832 C CA . GLN A 1 102 ? 6.904 -14.633 -0.552 1.00 75.75 102 GLN A CA 1
ATOM 833 C C . GLN A 1 102 ? 7.188 -15.537 -1.748 1.00 75.75 102 GLN A C 1
ATOM 835 O O . GLN A 1 102 ? 6.629 -16.651 -1.823 1.00 75.75 102 GLN A O 1
#

Mean predicted aligned error: 2.83 Å

pLDDT: mean 94.31, std 3.96, range [75.75, 97.94]

Solvent-accessible surface area (backbone atoms only — not comparable to full-atom values): 5761 Å² total; per-residue (Å²): 55,47,55,69,35,24,50,50,56,39,61,78,53,51,82,50,53,71,41,77,56,96,92,34,39,26,67,41,73,44,62,41,48,64,47,71,71,57,29,55,52,31,50,58,42,20,77,71,64,80,32,60,76,68,29,35,61,90,46,58,89,42,56,28,35,45,30,32,32,28,47,59,84,38,42,88,77,74,41,86,45,70,45,52,39,73,62,50,34,57,74,71,71,50,86,81,66,71,73,87,35,105

Nearest PDB structures (foldseek):
  6ay1-assembly7_G  TM=2.485E-01  e=5.670E+00  Helicobacter pylori

Secondary structure (DSSP, 8-state):
--HHHHHHHHHHTGGGTT-EETTEEEEEEEEEESSHHHHHHHHHHHHHHS-HHHHHGGGTTS-EEEEEEESGGGGGGT--EEEEHHHHHHHHT----GGGG-

Radius of gyration: 13.03 Å; Cα contacts (8 Å, |Δi|>4): 148; chains: 1; bounding box: 27×36×31 Å

Foldseek 3Di:
DAPVLQVVVQVVCVVQQQPDDPNWGQPGKAKAAPDPVRRVQLVVVCLVPVDRVVSCVVPNVGHIFIKTFTPSVCVVVVDGDIGGPVVRCVVVVHDDDCVVRD

Sequence (102 aa):
MDYENAKRFKEDFEYLVGDEYKGAIIEELIVVPAHGTDFNEFVKIFLRTEDPHV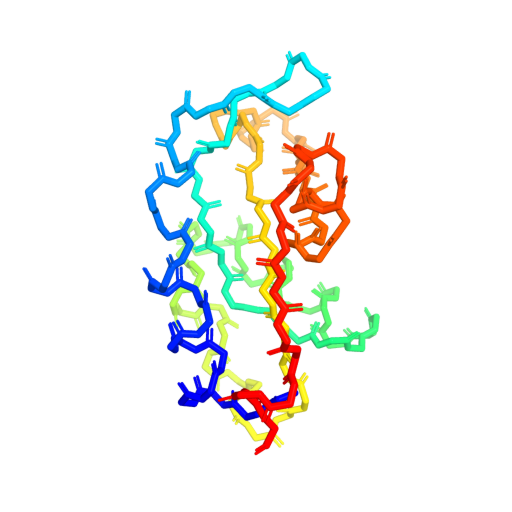AIIPFLNRELTVEVLLDKHKIDQGYFLHGQLPSVLSSLGIEYDISDYQ